Protein AF-A0A380ENH8-F1 (afdb_monomer)

Organism: Staphylococcus aureus (NCBI:txid1280)

Mean predicted aligned error: 5.1 Å

InterPro domains:
  IPR011032 GroES-like superfamily [SSF50129] (13-93)
  IPR041694 Oxidoreductase, N-terminal domain [PF16884] (1-63)
  IPR045010 Medium-chain dehydrogenase/reductase [PTHR43205] (1-106)

Secondary structure (DSSP, 8-state):
-GGGSSSS--SSPPPPTTSPPEEEEEEE-S--SSTT--TT-EEEEEEESSS-----GGGEEEPP--SS-GGGGGTTTSHHHHHHHHIIIIII---TT-----TT----

pLDDT: mean 91.31, std 8.47, range [43.53, 98.0]

Foldseek 3Di:
DVVLCDPDDDPDHHDDPPFFDWAKDKDADCDDPDPVHDGGWIWIFRGGPDPDDDDDPVRIDTDDDDPDDPCCCVDCVHPPVVCVVCCCCVVVVDDPPDDDDDPPPDDD

Structure (mmCIF, N/CA/C/O backbone):
data_AF-A0A380ENH8-F1
#
_entry.id   AF-A0A380ENH8-F1
#
loop_
_atom_site.group_PDB
_atom_site.id
_atom_site.type_symbol
_atom_site.label_atom_id
_atom_site.label_alt_id
_atom_site.label_comp_id
_atom_site.label_asym_id
_atom_site.label_entity_id
_atom_site.label_seq_id
_atom_site.pdbx_PDB_ins_code
_atom_site.Cartn_x
_atom_site.Cartn_y
_atom_site.Cartn_z
_atom_site.occupancy
_atom_site.B_iso_or_equiv
_atom_site.auth_seq_id
_atom_site.auth_comp_id
_atom_site.auth_asym_id
_atom_site.auth_atom_id
_atom_site.pdbx_PDB_model_num
ATOM 1 N N . MET A 1 1 ? -0.249 13.310 1.035 1.00 77.75 1 MET A N 1
ATOM 2 C CA . MET A 1 1 ? 0.516 14.158 0.084 1.00 77.75 1 MET A CA 1
ATOM 3 C C . MET A 1 1 ? 0.586 15.624 0.492 1.00 77.75 1 MET A C 1
ATOM 5 O O . MET A 1 1 ? 1.692 16.142 0.519 1.00 77.75 1 MET A O 1
ATOM 9 N N . ARG A 1 2 ? -0.533 16.280 0.854 1.00 81.62 2 ARG A N 1
ATOM 10 C CA . ARG A 1 2 ? -0.582 17.723 1.182 1.00 81.62 2 ARG A CA 1
ATOM 11 C C . ARG A 1 2 ? 0.505 18.200 2.158 1.00 81.62 2 ARG A C 1
ATOM 13 O O . ARG A 1 2 ? 1.122 19.222 1.900 1.00 81.62 2 ARG A O 1
ATOM 20 N N . GLY A 1 3 ? 0.789 17.440 3.219 1.00 80.25 3 GLY A N 1
ATOM 21 C CA . GLY A 1 3 ? 1.829 17.803 4.195 1.00 80.25 3 GLY A CA 1
ATOM 22 C C . GLY A 1 3 ? 3.245 17.920 3.615 1.00 80.25 3 GLY A C 1
ATOM 23 O O . GLY A 1 3 ? 4.051 18.661 4.149 1.00 80.25 3 GLY A O 1
ATOM 24 N N . ARG A 1 4 ? 3.535 17.253 2.489 1.00 85.19 4 ARG A N 1
ATOM 25 C CA . ARG A 1 4 ? 4.827 17.339 1.785 1.00 85.19 4 ARG A CA 1
ATOM 26 C C . ARG A 1 4 ? 4.844 18.411 0.688 1.00 85.19 4 ARG A C 1
ATOM 28 O O . ARG A 1 4 ? 5.848 18.557 0.002 1.00 85.19 4 ARG A O 1
ATOM 35 N N . MET A 1 5 ? 3.735 19.128 0.482 1.00 85.19 5 MET A N 1
ATOM 36 C CA . MET A 1 5 ? 3.621 20.212 -0.506 1.00 85.19 5 MET A CA 1
ATOM 37 C C . MET A 1 5 ? 3.955 21.588 0.091 1.00 85.19 5 MET A C 1
ATOM 39 O O . MET A 1 5 ? 3.915 22.588 -0.620 1.00 85.19 5 MET A O 1
ATOM 43 N N . THR A 1 6 ? 4.278 21.657 1.384 1.00 80.50 6 THR A N 1
ATOM 44 C CA . THR A 1 6 ? 4.719 22.876 2.072 1.00 80.50 6 THR A CA 1
ATOM 45 C C . THR A 1 6 ? 6.104 22.666 2.687 1.00 80.50 6 THR A C 1
ATOM 47 O O . THR A 1 6 ? 6.566 21.536 2.830 1.00 80.50 6 THR A O 1
ATOM 50 N N . LYS A 1 7 ? 6.779 23.762 3.056 1.00 72.06 7 LYS A N 1
ATOM 51 C CA . LYS A 1 7 ? 8.055 23.736 3.797 1.00 72.06 7 LYS A CA 1
ATOM 52 C C . LYS A 1 7 ? 7.860 23.653 5.321 1.00 72.06 7 LYS A C 1
ATOM 54 O O . LYS A 1 7 ? 8.763 24.020 6.062 1.00 72.06 7 LYS A O 1
ATOM 59 N N . ALA A 1 8 ? 6.667 23.276 5.780 1.00 72.31 8 ALA A N 1
ATOM 60 C CA . ALA A 1 8 ? 6.386 23.151 7.206 1.00 72.31 8 ALA A CA 1
ATOM 61 C C . ALA A 1 8 ? 7.132 21.945 7.796 1.00 72.31 8 ALA A C 1
ATOM 63 O O . ALA A 1 8 ? 7.431 20.993 7.070 1.00 72.31 8 ALA A O 1
ATOM 64 N N . ASP A 1 9 ? 7.394 21.976 9.102 1.00 70.75 9 ASP A N 1
ATOM 65 C CA . ASP A 1 9 ? 8.042 20.866 9.796 1.00 70.75 9 ASP A CA 1
ATOM 66 C C . ASP A 1 9 ? 7.247 19.569 9.599 1.00 70.75 9 ASP A C 1
ATOM 68 O O . ASP A 1 9 ? 6.055 19.474 9.905 1.00 70.75 9 ASP A O 1
ATOM 72 N N . SER A 1 10 ? 7.915 18.558 9.047 1.00 73.12 10 SER A N 1
ATOM 73 C CA . SER A 1 10 ? 7.350 17.239 8.797 1.00 73.12 10 SER A CA 1
ATOM 74 C C . SER A 1 10 ? 8.405 16.174 9.050 1.00 73.12 10 SER A C 1
ATOM 76 O O . SER A 1 10 ? 9.582 16.360 8.748 1.00 73.12 10 SER A O 1
ATOM 78 N N . TYR A 1 11 ? 7.971 15.021 9.556 1.00 78.25 11 TYR A N 1
ATOM 79 C CA . TYR A 1 11 ? 8.826 13.844 9.712 1.00 78.25 11 TYR A CA 1
ATOM 80 C C . TYR A 1 11 ? 9.245 13.232 8.360 1.00 78.25 11 TYR A C 1
ATOM 82 O O . TYR A 1 11 ? 10.127 12.380 8.320 1.00 78.25 11 TYR A O 1
ATOM 90 N N . VAL A 1 12 ? 8.631 13.658 7.246 1.00 77.62 12 VAL A N 1
ATOM 91 C CA . VAL A 1 12 ? 9.017 13.271 5.882 1.00 77.62 12 VAL A CA 1
ATOM 92 C C . VAL A 1 12 ? 9.436 14.507 5.104 1.00 77.62 12 VAL A C 1
ATOM 94 O O . VAL A 1 12 ? 8.740 15.520 5.120 1.00 77.62 12 VAL A O 1
ATOM 97 N N . GLN A 1 13 ? 10.527 14.405 4.344 1.00 83.44 13 GLN A N 1
ATOM 98 C CA . GLN A 1 13 ? 11.005 15.522 3.536 1.00 83.44 13 GLN A CA 1
ATOM 99 C C . GLN A 1 13 ? 9.952 16.012 2.518 1.00 83.44 13 GLN A C 1
ATOM 101 O O . GLN A 1 13 ? 9.282 15.181 1.876 1.00 83.44 13 GLN A O 1
ATOM 106 N N . PRO A 1 14 ? 9.815 17.341 2.333 1.00 86.88 14 PRO A N 1
ATOM 107 C CA . PRO A 1 14 ? 8.955 17.926 1.308 1.00 86.88 14 PRO A CA 1
ATOM 108 C C . PRO A 1 14 ? 9.292 17.433 -0.101 1.00 86.88 14 PRO A C 1
ATOM 110 O O . PRO A 1 14 ? 10.392 16.951 -0.369 1.00 86.88 14 PRO A O 1
ATOM 113 N N . PHE A 1 15 ? 8.340 17.562 -1.021 1.00 90.25 15 PHE A N 1
ATOM 114 C CA . PHE A 1 15 ? 8.616 17.319 -2.433 1.00 90.25 15 PHE A CA 1
ATOM 115 C C . PHE A 1 15 ? 9.499 18.429 -3.010 1.00 90.25 15 PHE A C 1
ATOM 117 O O . PHE A 1 15 ? 9.265 19.616 -2.781 1.00 90.25 15 PHE A O 1
ATOM 124 N N . GLU A 1 16 ? 10.496 18.033 -3.796 1.00 90.25 16 GLU A N 1
ATOM 125 C CA . GLU A 1 16 ? 11.344 18.964 -4.533 1.00 90.25 16 GLU A CA 1
ATOM 126 C C . GLU A 1 16 ? 10.632 19.482 -5.787 1.00 90.25 16 GLU A C 1
ATOM 128 O O . GLU A 1 16 ? 10.068 18.719 -6.576 1.00 90.25 16 GLU A O 1
ATOM 133 N N . ILE A 1 17 ? 10.701 20.796 -6.003 1.00 90.38 17 ILE A N 1
ATOM 134 C CA . ILE A 1 17 ? 10.157 21.428 -7.207 1.00 90.38 17 ILE A CA 1
ATOM 135 C C . ILE A 1 17 ? 10.914 20.909 -8.435 1.00 90.38 17 ILE A C 1
ATOM 137 O O . ILE A 1 17 ? 12.142 20.862 -8.455 1.00 90.38 17 ILE A O 1
ATOM 141 N N . GLY A 1 18 ? 10.171 20.519 -9.472 1.00 91.38 18 GLY A N 1
ATOM 142 C CA . GLY A 1 18 ? 10.735 19.990 -10.717 1.00 91.38 18 GLY A CA 1
ATOM 143 C C . GLY A 1 18 ? 11.180 18.525 -10.644 1.00 91.38 18 GLY A C 1
ATOM 144 O O . GLY A 1 18 ? 11.627 17.980 -11.653 1.00 91.38 18 GLY A O 1
ATOM 145 N N . LYS A 1 19 ? 11.039 17.858 -9.490 1.00 92.50 19 LYS A N 1
ATOM 146 C CA . LYS A 1 19 ? 11.229 16.408 -9.366 1.00 92.50 19 LYS A CA 1
ATOM 147 C C . LYS A 1 19 ? 9.881 15.680 -9.416 1.00 92.50 19 LYS A C 1
ATOM 149 O O . LYS A 1 19 ? 8.858 16.254 -9.040 1.00 92.50 19 LYS A O 1
ATOM 154 N N . 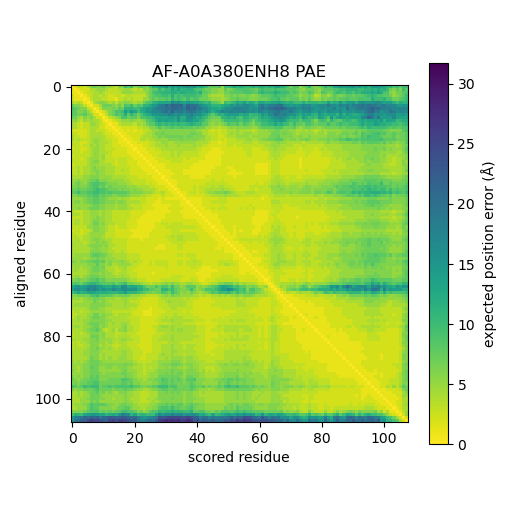PRO A 1 20 ? 9.852 14.412 -9.862 1.00 93.25 20 PRO A N 1
ATOM 155 C CA . PRO A 1 20 ? 8.633 13.620 -9.793 1.00 93.25 20 PRO A CA 1
ATOM 156 C C . PRO A 1 20 ? 8.185 13.415 -8.344 1.00 93.25 20 PRO A C 1
ATOM 158 O O . PRO A 1 20 ? 9.003 13.210 -7.446 1.00 93.25 20 PRO A O 1
ATOM 161 N N . ILE A 1 21 ? 6.8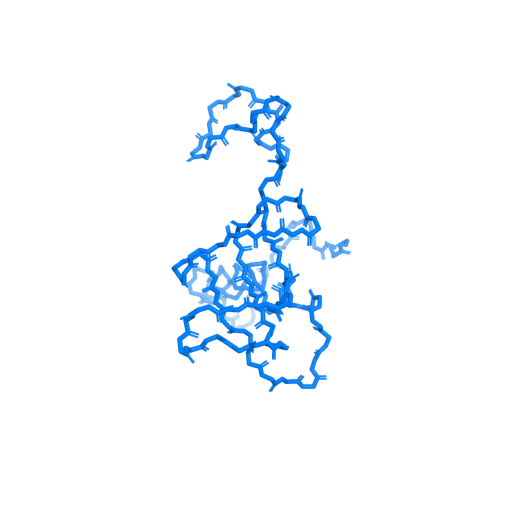71 13.404 -8.144 1.00 93.50 21 ILE A N 1
ATOM 162 C CA . ILE A 1 21 ? 6.248 13.059 -6.865 1.00 93.50 21 ILE A CA 1
ATOM 163 C C . ILE A 1 21 ? 6.507 11.579 -6.572 1.00 93.50 21 ILE A C 1
ATOM 165 O O . ILE A 1 21 ? 6.400 10.743 -7.464 1.00 93.50 21 ILE A O 1
ATOM 169 N N . VAL A 1 22 ? 6.838 11.254 -5.323 1.00 93.00 22 VAL A N 1
ATOM 170 C CA . VAL A 1 22 ? 7.009 9.869 -4.857 1.00 93.00 22 VAL A CA 1
ATOM 171 C C . VAL A 1 22 ? 5.784 9.448 -4.050 1.00 93.00 22 VAL A C 1
ATOM 173 O O . VAL A 1 22 ? 5.389 10.151 -3.112 1.00 93.00 22 VAL A O 1
ATOM 176 N N . SER A 1 23 ? 5.200 8.298 -4.386 1.00 92.50 23 SER A N 1
ATOM 177 C CA . SER A 1 23 ? 4.079 7.697 -3.653 1.00 92.50 23 SER A CA 1
ATOM 178 C C . SER A 1 23 ? 4.094 6.177 -3.731 1.00 92.50 23 SER A C 1
ATOM 180 O O . SER A 1 23 ? 4.900 5.599 -4.450 1.00 92.50 23 SER A O 1
ATOM 182 N N . HIS A 1 24 ? 3.147 5.538 -3.043 1.00 93.69 24 HIS A N 1
ATOM 183 C CA . HIS A 1 24 ? 2.828 4.138 -3.299 1.00 93.69 24 HIS A CA 1
ATOM 184 C C . HIS A 1 24 ? 2.346 3.974 -4.743 1.00 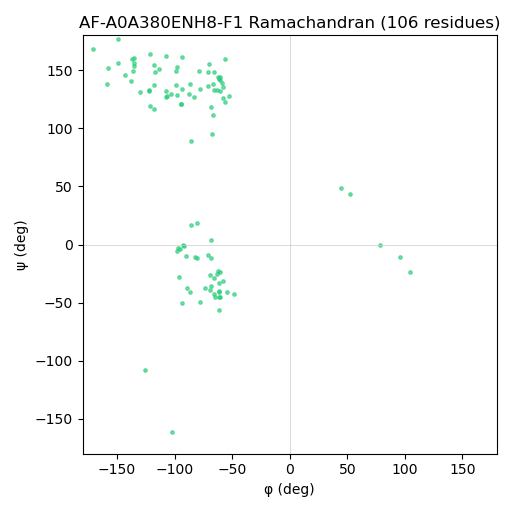93.69 24 HIS A C 1
ATOM 186 O O . HIS A 1 24 ? 1.519 4.763 -5.209 1.00 93.69 24 HIS A O 1
ATOM 192 N N . VAL A 1 25 ? 2.899 2.983 -5.436 1.00 95.50 25 VAL A N 1
ATOM 193 C CA . VAL A 1 25 ? 2.627 2.653 -6.836 1.00 95.50 25 VAL A CA 1
ATOM 194 C C . VAL A 1 25 ? 2.521 1.137 -6.963 1.00 95.50 25 VAL A C 1
ATOM 196 O O . VAL A 1 25 ? 3.308 0.417 -6.352 1.00 95.50 25 VAL A O 1
ATOM 199 N N . VAL A 1 26 ? 1.577 0.673 -7.784 1.00 95.44 26 VAL A N 1
ATOM 200 C CA . VAL A 1 26 ? 1.558 -0.691 -8.328 1.00 95.44 26 VAL A CA 1
ATOM 201 C C . VAL A 1 26 ? 2.143 -0.632 -9.735 1.00 95.44 26 VAL A C 1
ATOM 203 O O . VAL A 1 26 ? 1.721 0.191 -10.548 1.00 95.44 26 VAL A O 1
ATOM 206 N N . ALA A 1 27 ? 3.120 -1.483 -10.026 1.00 95.81 27 ALA A N 1
ATOM 207 C CA . ALA A 1 27 ? 3.806 -1.521 -11.310 1.00 95.81 27 ALA A CA 1
ATOM 208 C C . ALA A 1 27 ? 3.977 -2.956 -11.812 1.00 95.81 27 ALA A C 1
ATOM 210 O O . ALA A 1 27 ? 3.929 -3.917 -11.046 1.00 95.81 27 ALA A O 1
ATOM 211 N N . LYS A 1 28 ? 4.208 -3.090 -13.118 1.00 96.00 28 LYS A N 1
ATOM 212 C CA . LYS A 1 28 ? 4.533 -4.360 -13.768 1.00 96.00 28 LYS A CA 1
ATOM 213 C C . LYS A 1 28 ? 6.003 -4.369 -14.166 1.00 96.00 28 LYS A C 1
ATOM 215 O O . LYS A 1 28 ? 6.476 -3.424 -14.796 1.00 96.00 28 LYS A O 1
ATOM 220 N N . VAL A 1 29 ? 6.710 -5.447 -13.850 1.00 96.81 29 VAL A N 1
ATOM 221 C CA . VAL A 1 29 ? 8.097 -5.659 -14.271 1.00 96.81 29 VAL A CA 1
ATOM 222 C C . VAL A 1 29 ? 8.122 -5.866 -15.785 1.00 96.81 29 VAL A C 1
ATOM 224 O O . VAL A 1 29 ? 7.523 -6.810 -16.307 1.00 96.81 29 VAL A O 1
ATOM 227 N N . ILE A 1 30 ? 8.804 -4.975 -16.504 1.00 97.00 30 ILE A N 1
ATOM 228 C CA . ILE A 1 30 ? 8.967 -5.059 -17.965 1.00 97.00 30 ILE A CA 1
ATOM 229 C C . ILE A 1 30 ? 10.287 -5.722 -18.374 1.00 97.00 30 ILE A C 1
ATOM 231 O O . ILE A 1 30 ? 10.336 -6.353 -19.431 1.00 97.00 30 ILE A O 1
ATOM 235 N N . ASP A 1 31 ? 11.309 -5.602 -17.526 1.00 96.69 31 ASP A N 1
ATOM 236 C CA . ASP A 1 31 ? 12.639 -6.196 -17.655 1.00 96.69 31 ASP A CA 1
ATOM 237 C C . ASP A 1 31 ? 13.298 -6.285 -16.264 1.00 96.69 31 ASP A C 1
ATOM 239 O O . ASP A 1 31 ? 12.958 -5.495 -15.379 1.00 96.69 31 ASP A O 1
ATOM 243 N N . SER A 1 32 ? 14.188 -7.257 -16.050 1.00 96.31 32 SER A N 1
ATOM 244 C CA . SER A 1 32 ? 14.849 -7.483 -14.757 1.00 96.31 32 SER A CA 1
ATOM 245 C C . SER A 1 32 ? 16.145 -8.277 -14.906 1.00 96.31 32 SER A C 1
ATOM 247 O O . SER A 1 32 ? 16.195 -9.281 -15.614 1.00 96.31 32 SER A O 1
ATOM 249 N N . THR A 1 33 ? 17.175 -7.862 -14.165 1.00 94.69 33 THR A N 1
ATOM 250 C CA . THR A 1 33 ? 18.43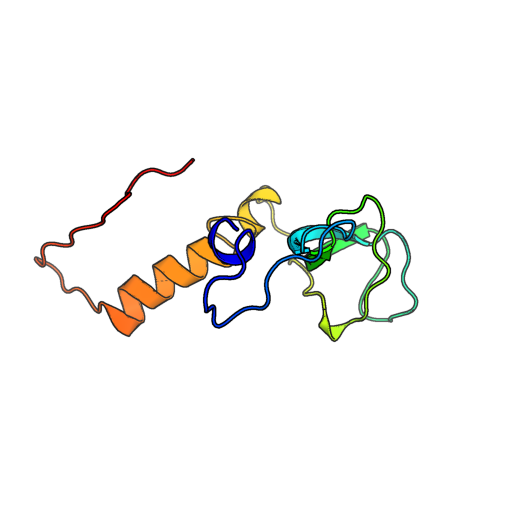8 -8.598 -13.985 1.00 94.69 33 THR A CA 1
ATOM 251 C C . THR A 1 33 ? 18.472 -9.419 -12.689 1.00 94.69 33 THR A C 1
ATOM 253 O O . THR A 1 33 ? 19.445 -10.126 -12.433 1.00 94.69 33 THR A O 1
ATOM 256 N N . LEU A 1 34 ? 17.426 -9.332 -11.861 1.00 94.00 34 LEU A N 1
ATOM 257 C CA . LEU A 1 34 ? 17.316 -10.012 -10.571 1.00 94.00 34 LEU A CA 1
ATOM 258 C C . LEU A 1 34 ? 16.594 -11.352 -10.740 1.00 94.00 34 LEU A C 1
ATOM 260 O O . LEU A 1 34 ? 15.533 -11.402 -11.357 1.00 94.00 34 LEU A O 1
ATOM 264 N N . ALA A 1 35 ? 17.119 -12.425 -10.141 1.00 91.88 35 ALA A N 1
ATOM 265 C CA . ALA A 1 35 ? 16.552 -13.772 -10.284 1.00 91.88 35 ALA A CA 1
ATOM 266 C C . ALA A 1 35 ? 15.108 -13.890 -9.751 1.00 91.88 35 ALA A C 1
ATOM 268 O O . ALA A 1 35 ? 14.288 -14.613 -10.324 1.00 91.88 35 ALA A O 1
ATOM 269 N N . ASP A 1 36 ? 14.786 -13.139 -8.695 1.00 93.00 36 ASP A N 1
ATOM 270 C CA . ASP A 1 36 ? 13.490 -13.205 -8.012 1.00 93.00 36 ASP A CA 1
ATOM 271 C C . ASP A 1 36 ? 12.389 -12.386 -8.697 1.00 93.00 36 ASP A C 1
ATOM 273 O O . ASP A 1 36 ? 11.212 -12.541 -8.362 1.00 93.00 36 ASP A O 1
ATOM 277 N N . TYR A 1 37 ? 12.739 -11.550 -9.680 1.00 95.06 37 TYR A N 1
ATOM 278 C CA . TYR A 1 37 ? 11.812 -10.683 -10.405 1.00 95.06 37 TYR A CA 1
ATOM 279 C C . TYR A 1 37 ? 11.859 -10.995 -11.894 1.00 95.06 37 TYR A C 1
ATOM 281 O O . TYR A 1 37 ? 12.886 -10.850 -12.550 1.00 95.06 37 TYR A O 1
ATOM 289 N N . LYS A 1 38 ? 10.724 -11.401 -12.446 1.00 94.75 38 LYS A N 1
ATOM 290 C CA . LYS A 1 38 ? 10.564 -11.799 -13.839 1.00 94.75 38 LYS A CA 1
ATOM 291 C C . LYS A 1 38 ? 9.666 -10.808 -14.556 1.00 94.75 38 LYS A C 1
ATOM 293 O O . LYS A 1 38 ? 8.757 -10.217 -13.975 1.00 94.75 38 LYS A O 1
ATO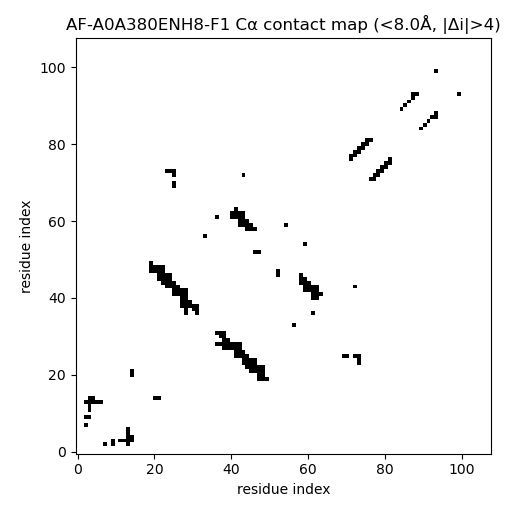M 298 N N . LYS A 1 39 ? 9.892 -10.663 -15.861 1.00 96.00 39 LYS A N 1
ATOM 299 C CA . LYS A 1 39 ? 8.993 -9.904 -16.729 1.00 96.00 39 LYS A CA 1
ATOM 300 C C . LYS A 1 39 ? 7.563 -10.415 -16.565 1.00 96.00 39 LYS A C 1
ATOM 302 O O . LYS A 1 39 ? 7.304 -11.604 -16.719 1.00 96.00 39 LYS A O 1
ATOM 307 N N . GLY A 1 40 ? 6.642 -9.501 -16.300 1.00 94.75 40 GLY A N 1
ATOM 308 C CA . GLY A 1 40 ? 5.242 -9.817 -16.051 1.00 94.75 40 GLY A CA 1
ATOM 309 C C . GLY A 1 40 ? 4.831 -9.733 -14.588 1.00 94.75 40 GLY A C 1
ATOM 310 O O . GLY A 1 40 ? 3.651 -9.490 -14.344 1.00 94.75 40 GLY A O 1
ATOM 311 N N . ASP A 1 41 ? 5.776 -9.863 -13.654 1.00 95.25 41 ASP A N 1
ATOM 312 C CA . ASP A 1 41 ? 5.488 -9.780 -12.226 1.00 95.25 41 ASP A CA 1
ATOM 313 C C . ASP A 1 41 ? 4.897 -8.420 -11.861 1.00 95.25 41 ASP A C 1
ATOM 315 O O . ASP A 1 41 ? 5.283 -7.383 -12.407 1.00 95.25 41 ASP A O 1
ATOM 319 N N . VAL A 1 42 ? 3.968 -8.431 -10.911 1.00 95.50 42 VAL A N 1
ATOM 320 C CA . VAL A 1 42 ? 3.397 -7.215 -10.338 1.00 95.50 42 VAL A CA 1
ATOM 321 C C . VAL A 1 42 ? 4.101 -6.921 -9.024 1.00 95.50 42 VAL A C 1
ATOM 323 O O . VAL A 1 42 ? 4.366 -7.821 -8.226 1.00 95.50 42 VAL A O 1
ATOM 326 N N . VAL A 1 43 ? 4.427 -5.654 -8.811 1.00 95.62 43 VAL A N 1
ATOM 327 C CA . VAL A 1 43 ? 5.153 -5.183 -7.635 1.00 95.62 43 VAL A CA 1
ATOM 328 C C . VAL A 1 43 ? 4.510 -3.919 -7.086 1.00 95.62 43 VAL A C 1
ATOM 330 O O . VAL A 1 43 ? 3.897 -3.147 -7.825 1.00 95.62 43 VAL A O 1
ATOM 333 N N . VAL A 1 44 ? 4.682 -3.698 -5.788 1.00 95.62 44 VAL A N 1
ATOM 334 C CA . VAL A 1 44 ? 4.339 -2.448 -5.108 1.00 95.62 44 VAL A CA 1
ATOM 335 C C . VAL A 1 44 ? 5.581 -1.799 -4.528 1.00 95.62 44 VAL A C 1
ATOM 337 O O . VAL A 1 44 ? 6.504 -2.491 -4.111 1.00 95.62 44 VAL A O 1
ATOM 340 N N . GLY A 1 45 ? 5.605 -0.471 -4.475 1.00 94.94 45 GLY A N 1
ATOM 341 C CA . GLY A 1 45 ? 6.700 0.268 -3.853 1.00 94.94 45 GLY A CA 1
ATOM 342 C C . GLY A 1 45 ? 6.411 1.758 -3.720 1.00 94.94 45 GLY A C 1
ATOM 343 O O . GLY A 1 45 ? 5.458 2.276 -4.305 1.00 94.94 45 GLY A O 1
ATOM 344 N N . MET A 1 46 ? 7.251 2.454 -2.954 1.00 93.75 46 MET A N 1
ATOM 345 C CA . MET A 1 46 ? 7.258 3.917 -2.870 1.00 93.75 46 MET A CA 1
ATOM 346 C C . MET A 1 46 ? 8.131 4.480 -3.993 1.00 93.75 46 MET A C 1
ATOM 348 O O . MET A 1 46 ? 9.335 4.658 -3.826 1.00 93.75 46 MET A O 1
ATOM 352 N N . LEU A 1 47 ? 7.524 4.729 -5.154 1.00 95.81 47 LEU A N 1
ATOM 353 C CA . LEU A 1 47 ? 8.233 5.031 -6.396 1.00 95.81 47 LEU A CA 1
ATOM 354 C C . LEU A 1 47 ? 7.902 6.429 -6.946 1.00 95.81 47 LEU A C 1
ATOM 356 O O . LEU A 1 47 ? 6.819 6.967 -6.687 1.00 95.81 47 LEU A O 1
ATOM 360 N N . PRO A 1 48 ? 8.815 7.031 -7.731 1.00 95.62 48 PRO A N 1
ATOM 361 C CA . PRO A 1 48 ? 8.533 8.244 -8.485 1.00 95.62 48 PRO A CA 1
ATOM 362 C C . PRO A 1 48 ? 7.411 8.040 -9.512 1.00 95.62 48 PRO A C 1
ATOM 364 O O . PRO A 1 48 ? 7.350 7.022 -10.205 1.00 95.62 48 PRO A O 1
ATOM 367 N N . TRP A 1 49 ? 6.565 9.054 -9.675 1.00 95.00 49 TRP A N 1
ATOM 368 C CA . TRP A 1 49 ? 5.535 9.116 -10.710 1.00 95.00 49 TRP A CA 1
ATOM 369 C C . TRP A 1 49 ? 6.179 9.240 -12.086 1.00 95.00 49 TRP A C 1
ATOM 371 O O . TRP A 1 49 ? 6.555 10.326 -12.531 1.00 95.00 49 TRP A O 1
ATOM 381 N N . ARG A 1 50 ? 6.352 8.093 -12.738 1.00 95.50 50 ARG A N 1
ATOM 382 C CA . ARG A 1 50 ? 6.947 7.932 -14.063 1.00 95.50 50 ARG A CA 1
ATOM 383 C C . ARG A 1 50 ? 6.309 6.736 -14.750 1.00 95.50 50 ARG A C 1
ATOM 385 O O . ARG A 1 50 ? 5.844 5.813 -14.091 1.00 95.50 50 ARG A O 1
ATOM 392 N N . ILE A 1 51 ? 6.356 6.737 -16.078 1.00 96.06 51 ILE A N 1
ATOM 393 C CA . ILE A 1 51 ? 5.925 5.592 -16.892 1.00 96.06 51 ILE A CA 1
ATOM 394 C C . ILE A 1 51 ? 6.893 4.414 -16.702 1.00 96.06 51 ILE A C 1
ATOM 396 O O . ILE A 1 51 ? 6.475 3.262 -16.675 1.00 96.06 51 ILE A O 1
ATOM 400 N N . ILE A 1 52 ? 8.188 4.710 -16.542 1.00 96.25 52 ILE A N 1
ATOM 401 C CA . ILE A 1 52 ? 9.248 3.722 -16.330 1.00 96.25 52 ILE A CA 1
ATOM 402 C C . ILE A 1 52 ? 10.087 4.154 -15.129 1.00 96.25 52 ILE A C 1
ATOM 404 O O . ILE A 1 52 ? 10.532 5.302 -15.044 1.00 96.25 52 ILE A O 1
ATOM 408 N N . ASN A 1 53 ? 10.315 3.213 -14.215 1.00 96.94 53 ASN A N 1
ATOM 409 C CA . ASN A 1 53 ? 11.224 3.362 -13.087 1.00 96.94 53 ASN A CA 1
ATOM 410 C C . ASN A 1 53 ? 12.290 2.263 -13.150 1.00 96.94 53 ASN A C 1
ATOM 412 O O . ASN A 1 53 ? 11.962 1.094 -13.335 1.00 96.94 53 ASN A O 1
ATOM 416 N N . HIS A 1 54 ? 13.553 2.647 -12.969 1.00 95.75 54 HIS A N 1
ATOM 417 C CA . HIS A 1 54 ? 14.642 1.716 -12.676 1.00 95.75 54 HIS A CA 1
ATOM 418 C C . HIS A 1 54 ? 14.798 1.671 -11.162 1.00 95.75 54 HIS A C 1
ATOM 420 O O . HIS A 1 54 ? 14.999 2.716 -10.541 1.00 95.75 54 HIS A O 1
ATOM 426 N N . VAL A 1 55 ? 14.646 0.487 -10.581 1.00 95.62 55 VAL A N 1
ATOM 427 C CA . VAL A 1 55 ? 14.542 0.297 -9.131 1.00 95.62 55 VAL A CA 1
ATOM 428 C C . VAL A 1 55 ? 15.408 -0.868 -8.686 1.00 95.62 55 VAL A C 1
ATOM 430 O O . VAL A 1 55 ? 15.721 -1.754 -9.480 1.00 95.62 55 VAL A O 1
ATOM 433 N N . GLN A 1 56 ? 15.784 -0.850 -7.414 1.00 95.12 56 GLN A N 1
ATOM 434 C CA . GLN A 1 56 ? 16.483 -1.951 -6.759 1.00 95.12 56 GLN A CA 1
ATOM 435 C C . GLN A 1 56 ? 15.491 -2.885 -6.054 1.00 95.12 56 GLN A C 1
ATOM 437 O O . GLN A 1 56 ? 14.346 -2.512 -5.794 1.00 95.12 56 GLN A O 1
ATOM 442 N N . ALA A 1 57 ? 15.937 -4.106 -5.748 1.00 92.81 57 ALA A N 1
ATOM 443 C CA . ALA A 1 57 ? 15.109 -5.154 -5.146 1.00 92.81 57 ALA A CA 1
ATOM 444 C C . ALA A 1 57 ? 14.472 -4.748 -3.805 1.00 92.81 57 ALA A C 1
ATOM 446 O O . ALA A 1 57 ? 13.391 -5.221 -3.480 1.00 92.81 57 ALA A O 1
ATOM 447 N N . ASP A 1 58 ? 15.147 -3.894 -3.036 1.00 94.69 58 ASP A N 1
ATOM 448 C CA . ASP A 1 58 ? 14.752 -3.415 -1.706 1.00 94.69 58 ASP A CA 1
ATOM 449 C C . ASP A 1 58 ? 13.711 -2.283 -1.744 1.00 94.69 58 ASP A C 1
ATOM 451 O O . ASP A 1 58 ? 13.121 -1.939 -0.722 1.00 94.69 58 ASP A O 1
ATOM 455 N N . GLN A 1 59 ? 13.460 -1.706 -2.921 1.00 94.56 59 GLN A N 1
ATOM 456 C CA . GLN A 1 59 ? 12.487 -0.627 -3.116 1.00 94.56 59 GLN A CA 1
ATOM 457 C C . GLN A 1 59 ? 11.084 -1.139 -3.446 1.00 94.56 59 GLN A C 1
ATOM 459 O O . GLN A 1 59 ? 10.134 -0.351 -3.508 1.00 94.56 59 GLN A O 1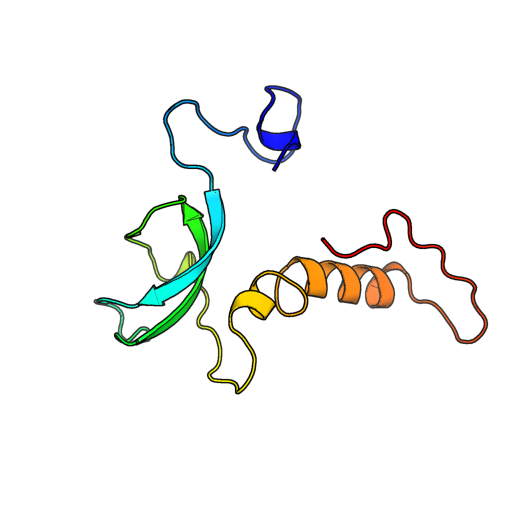
ATOM 464 N N . ILE A 1 60 ? 10.962 -2.438 -3.713 1.00 95.44 60 ILE A N 1
ATOM 465 C CA . ILE A 1 60 ? 9.749 -3.060 -4.222 1.00 95.44 60 ILE A CA 1
ATOM 466 C C . ILE A 1 60 ? 9.454 -4.367 -3.495 1.00 95.44 60 ILE A C 1
ATOM 468 O O . ILE A 1 60 ? 10.350 -5.101 -3.096 1.00 95.44 60 ILE A O 1
ATOM 472 N N . THR A 1 61 ? 8.170 -4.682 -3.395 1.00 94.50 61 THR A N 1
ATOM 473 C CA . THR A 1 61 ? 7.683 -5.963 -2.892 1.00 94.50 61 THR A CA 1
ATOM 474 C C . THR A 1 61 ? 6.828 -6.607 -3.965 1.00 94.50 61 THR A C 1
ATOM 476 O O . THR A 1 61 ? 5.955 -5.962 -4.552 1.00 94.50 61 THR A O 1
ATOM 479 N N . LYS A 1 62 ? 7.069 -7.891 -4.234 1.00 94.25 62 LYS A N 1
ATOM 480 C CA . LYS A 1 62 ? 6.257 -8.660 -5.176 1.00 94.25 62 LYS A CA 1
ATOM 481 C C . LYS A 1 62 ? 4.834 -8.831 -4.645 1.00 94.25 62 LYS A C 1
ATOM 483 O O . LYS A 1 62 ? 4.625 -9.211 -3.496 1.00 94.25 62 LYS A O 1
ATOM 488 N N . VAL A 1 63 ? 3.866 -8.570 -5.514 1.00 93.19 63 VAL A N 1
ATOM 489 C CA . VAL A 1 63 ? 2.453 -8.814 -5.253 1.00 93.19 63 VAL A CA 1
ATOM 490 C C . VAL A 1 63 ? 2.146 -10.285 -5.554 1.00 93.19 63 VAL A C 1
ATOM 492 O O . VAL A 1 63 ? 2.471 -10.751 -6.651 1.00 93.19 63 VAL A O 1
ATOM 495 N N . PRO A 1 64 ? 1.539 -11.037 -4.617 1.00 87.44 64 PRO A N 1
ATOM 496 C CA . PRO A 1 64 ? 1.102 -12.401 -4.884 1.00 87.44 64 PRO A CA 1
ATOM 497 C C . PRO A 1 64 ? 0.077 -12.426 -6.018 1.00 87.44 64 PRO A C 1
ATOM 499 O O . PRO A 1 64 ? -0.794 -11.560 -6.099 1.00 87.44 64 PRO A O 1
ATOM 502 N N . THR A 1 65 ? 0.150 -13.438 -6.879 1.00 79.25 65 THR A N 1
ATOM 503 C CA . THR A 1 65 ? -0.879 -13.653 -7.898 1.00 79.25 65 THR A CA 1
ATOM 504 C C . THR A 1 65 ? -2.180 -14.036 -7.204 1.00 79.25 65 THR A C 1
ATOM 506 O O . THR A 1 65 ? -2.269 -15.093 -6.583 1.00 79.25 65 THR A O 1
ATOM 509 N N . THR A 1 66 ? -3.166 -13.149 -7.270 1.00 81.62 66 THR A N 1
ATOM 510 C CA . THR A 1 66 ? -4.487 -13.321 -6.664 1.00 81.62 66 THR A CA 1
ATOM 511 C C . THR A 1 66 ? -5.556 -12.860 -7.650 1.00 81.62 66 THR A C 1
ATOM 513 O O . THR A 1 66 ? -5.269 -12.074 -8.553 1.00 81.62 66 THR A O 1
ATOM 516 N N . ASP A 1 67 ? -6.792 -13.320 -7.464 1.00 88.38 67 ASP A N 1
ATOM 517 C CA . ASP A 1 67 ? -7.934 -12.954 -8.316 1.00 88.38 67 ASP A CA 1
ATOM 518 C C . ASP A 1 67 ? -8.542 -11.584 -7.956 1.00 88.38 67 ASP A C 1
ATOM 520 O O . ASP A 1 67 ? -9.691 -11.291 -8.292 1.00 88.38 67 ASP A O 1
ATOM 524 N N . VAL A 1 68 ? -7.798 -10.734 -7.240 1.00 92.00 68 VAL A N 1
ATOM 525 C CA . VAL A 1 68 ? -8.280 -9.421 -6.794 1.00 92.00 68 VAL A CA 1
ATOM 526 C C . VAL A 1 68 ? -7.788 -8.301 -7.720 1.00 92.00 68 VAL A C 1
ATOM 528 O O . VAL A 1 68 ? -6.689 -8.392 -8.276 1.00 92.00 68 VAL A O 1
ATOM 531 N N . PRO A 1 69 ? -8.558 -7.209 -7.877 1.00 93.19 69 PRO A N 1
ATOM 532 C CA . PRO A 1 69 ? -8.102 -6.038 -8.618 1.00 93.19 69 PRO A CA 1
ATOM 533 C C . PRO A 1 69 ? -6.809 -5.448 -8.035 1.00 93.19 69 PRO A C 1
ATOM 535 O O . PRO A 1 69 ? -6.661 -5.298 -6.821 1.00 93.19 69 PRO A O 1
ATOM 538 N N . LEU A 1 70 ? -5.857 -5.102 -8.907 1.00 92.38 70 LEU A N 1
ATOM 539 C CA . LEU A 1 70 ? -4.526 -4.642 -8.496 1.00 92.38 70 LEU A CA 1
ATOM 540 C C . LEU A 1 70 ? -4.544 -3.304 -7.745 1.00 92.38 70 LEU A C 1
ATOM 542 O O . LEU A 1 70 ? -3.689 -3.060 -6.897 1.00 92.38 70 LEU A O 1
ATOM 546 N N . ASP A 1 71 ? -5.515 -2.442 -8.031 1.00 91.81 71 ASP A N 1
ATOM 547 C CA . ASP A 1 71 ? -5.721 -1.167 -7.345 1.00 91.8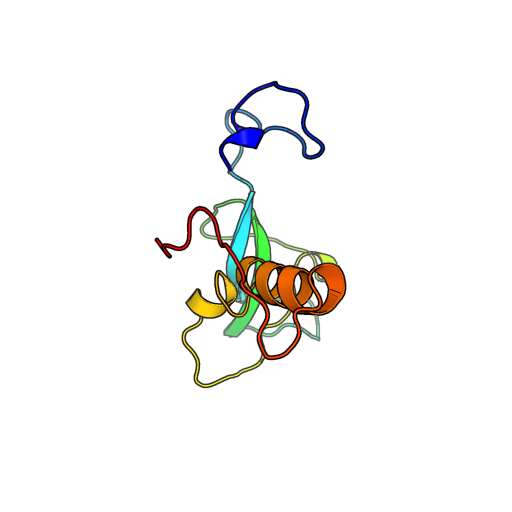1 71 ASP A CA 1
ATOM 548 C C . ASP A 1 71 ? -6.026 -1.344 -5.849 1.00 91.81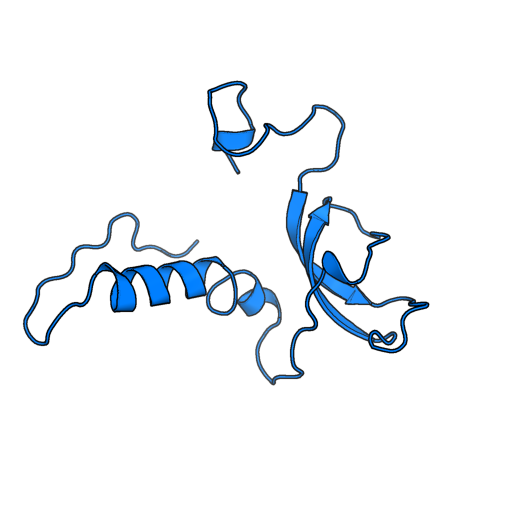 71 ASP A C 1
ATOM 550 O O . ASP A 1 71 ? -5.705 -0.458 -5.053 1.00 91.81 71 ASP A O 1
ATOM 554 N N . LEU A 1 72 ? -6.520 -2.516 -5.425 1.00 93.56 72 LEU A N 1
ATOM 555 C CA . LEU A 1 72 ? -6.732 -2.807 -4.006 1.00 93.56 72 LEU A CA 1
ATOM 556 C C . LEU A 1 72 ? -5.429 -2.822 -3.198 1.00 93.56 72 LEU A C 1
ATOM 558 O O . LEU A 1 72 ? -5.448 -2.504 -2.008 1.00 93.56 72 LEU A O 1
ATOM 562 N N . TYR A 1 73 ? -4.286 -3.102 -3.832 1.00 93.19 73 TYR A N 1
ATOM 563 C CA . TYR A 1 73 ? -2.967 -3.007 -3.194 1.00 93.19 73 TYR A CA 1
ATOM 564 C C . TYR A 1 73 ? -2.524 -1.561 -2.918 1.00 93.19 73 TYR A C 1
ATOM 566 O O . TYR A 1 73 ? -1.544 -1.343 -2.206 1.00 93.19 73 TYR A O 1
ATOM 574 N N . LEU A 1 74 ? -3.249 -0.561 -3.431 1.00 92.88 74 LEU A N 1
ATOM 575 C CA . LEU A 1 74 ? -3.092 0.849 -3.059 1.00 92.88 74 LEU A CA 1
ATOM 576 C C . LEU A 1 74 ? -4.119 1.305 -2.010 1.00 92.88 74 LEU A C 1
ATOM 578 O O . LEU A 1 74 ? -4.007 2.426 -1.512 1.00 92.88 74 LEU A O 1
ATOM 582 N N . SER A 1 75 ? -5.085 0.454 -1.649 1.00 92.88 75 SER A N 1
ATOM 583 C CA . SER A 1 75 ? -6.161 0.756 -0.701 1.00 92.88 75 SER A CA 1
ATOM 584 C C . SER A 1 75 ? -6.222 -0.273 0.440 1.00 92.88 75 SER A C 1
ATOM 586 O O . SER A 1 75 ? -5.351 -0.275 1.312 1.00 92.88 75 SER A O 1
ATOM 588 N N . VAL A 1 76 ? -7.234 -1.142 0.459 1.00 93.25 76 VAL A N 1
ATOM 589 C CA . VAL A 1 76 ? -7.545 -2.073 1.555 1.00 93.25 76 VAL A CA 1
ATOM 590 C C . VAL A 1 76 ? -6.517 -3.197 1.718 1.00 93.25 76 VAL A C 1
ATOM 592 O O . VAL A 1 76 ? -6.335 -3.697 2.821 1.00 93.25 76 VAL A O 1
ATOM 595 N N . LEU A 1 77 ? -5.804 -3.574 0.654 1.00 92.19 77 LEU A N 1
ATOM 596 C CA . LEU A 1 77 ? -4.692 -4.533 0.724 1.00 92.19 77 LEU A CA 1
ATOM 597 C C . LEU A 1 77 ? -3.327 -3.836 0.843 1.00 92.19 77 LEU A C 1
ATOM 599 O O . LEU A 1 77 ? -2.301 -4.502 0.960 1.00 92.19 77 LEU A O 1
ATOM 603 N N . GLY A 1 78 ? -3.310 -2.503 0.791 1.00 90.94 78 GLY A N 1
ATOM 604 C CA . GLY A 1 78 ? -2.114 -1.677 0.895 1.00 90.94 78 GLY A CA 1
ATOM 605 C C . GLY A 1 78 ? -1.937 -1.025 2.265 1.00 90.94 78 GLY A C 1
ATOM 606 O O . GLY A 1 78 ? -2.556 -1.396 3.263 1.00 90.94 78 GLY A O 1
ATOM 607 N N . MET A 1 79 ? -1.102 0.016 2.290 1.00 91.69 79 MET A N 1
ATOM 608 C CA . MET A 1 79 ? -0.816 0.806 3.491 1.00 91.69 79 MET A CA 1
ATOM 609 C C . MET A 1 79 ? -2.077 1.367 4.186 1.00 91.69 79 MET A C 1
ATOM 611 O O . MET A 1 79 ? -2.130 1.285 5.415 1.00 91.69 79 MET A O 1
ATOM 615 N N . PRO A 1 80 ? -3.115 1.876 3.483 1.00 93.44 80 PRO A N 1
ATOM 616 C CA . PRO A 1 80 ? -4.341 2.331 4.144 1.00 93.44 80 PRO A CA 1
ATOM 617 C C . PRO A 1 80 ? -5.071 1.217 4.905 1.00 93.44 80 PRO A C 1
ATOM 619 O O . PRO A 1 80 ? -5.451 1.410 6.058 1.00 93.44 80 PRO A O 1
ATOM 622 N N . GLY A 1 81 ? -5.224 0.040 4.293 1.00 93.69 81 GLY A N 1
ATOM 623 C CA . GLY A 1 81 ? -5.852 -1.111 4.938 1.00 93.69 81 GLY A CA 1
ATOM 624 C C . GLY A 1 81 ? -5.054 -1.643 6.123 1.00 93.69 81 GLY A C 1
ATOM 625 O O . GLY A 1 81 ? -5.627 -1.880 7.183 1.00 93.69 81 GLY A O 1
ATOM 626 N N . GLN A 1 82 ? -3.726 -1.738 5.993 1.00 93.81 82 GLN A N 1
ATOM 627 C CA . GLN A 1 82 ? -2.864 -2.105 7.121 1.00 93.81 82 GLN A CA 1
ATOM 628 C C . GLN A 1 82 ? -2.951 -1.090 8.266 1.00 93.81 82 GLN A C 1
ATOM 630 O O . GLN A 1 82 ? -3.039 -1.482 9.427 1.00 93.81 82 GLN A O 1
ATOM 635 N N . THR A 1 83 ? -3.005 0.207 7.951 1.00 94.62 83 THR A N 1
ATOM 636 C CA . THR A 1 83 ? -3.186 1.266 8.955 1.00 94.62 83 THR A CA 1
ATOM 637 C C . THR A 1 83 ? -4.502 1.095 9.710 1.00 94.62 83 THR A C 1
ATOM 639 O O . THR A 1 83 ? -4.516 1.176 10.936 1.00 94.62 83 THR A O 1
ATOM 642 N N . ALA A 1 84 ? -5.599 0.822 8.999 1.00 95.62 84 ALA A N 1
ATOM 643 C CA . ALA A 1 84 ? -6.899 0.584 9.618 1.00 95.62 84 ALA A CA 1
ATOM 644 C C . ALA A 1 84 ? -6.896 -0.682 10.488 1.00 95.62 84 ALA A C 1
ATOM 646 O O . ALA A 1 84 ? -7.372 -0.643 11.620 1.00 95.62 84 ALA A O 1
ATOM 647 N N . TYR A 1 85 ? -6.325 -1.781 9.986 1.00 96.69 85 TYR A N 1
ATOM 648 C CA . TYR A 1 85 ? -6.266 -3.061 10.688 1.00 96.69 85 TYR A CA 1
ATOM 649 C C . TYR A 1 85 ? -5.479 -2.954 11.998 1.00 96.69 85 TYR A C 1
ATOM 651 O O . TYR A 1 85 ? -6.025 -3.217 13.067 1.00 96.69 85 TYR A O 1
ATOM 659 N N . HIS A 1 86 ? -4.224 -2.501 11.933 1.00 97.31 86 HIS A N 1
ATOM 660 C CA . HIS A 1 86 ? -3.367 -2.381 13.114 1.00 97.31 86 HIS A CA 1
ATOM 661 C C . HIS A 1 86 ? -3.843 -1.269 14.057 1.00 97.31 86 HIS A C 1
ATOM 663 O O . HIS A 1 86 ? -3.853 -1.439 15.275 1.00 97.31 86 HIS A O 1
ATOM 669 N N . GLY A 1 87 ? -4.298 -0.140 13.508 1.00 97.06 87 GLY A N 1
ATOM 670 C CA . GLY A 1 87 ? -4.835 0.961 14.304 1.00 97.06 87 GLY A CA 1
ATOM 671 C C . GLY A 1 87 ? -6.068 0.554 15.108 1.00 97.06 87 GLY A C 1
ATOM 672 O O . GLY A 1 87 ? -6.185 0.911 16.278 1.00 97.06 87 GLY A O 1
ATOM 673 N N . LEU A 1 88 ? -6.971 -0.229 14.514 1.00 96.94 88 LEU A N 1
ATOM 674 C CA . LEU A 1 88 ? -8.170 -0.684 15.205 1.00 96.94 88 LEU A CA 1
ATOM 675 C C . LEU A 1 88 ? -7.878 -1.845 16.158 1.00 96.94 88 LEU A C 1
ATOM 677 O O . LEU A 1 88 ? -8.296 -1.792 17.310 1.00 96.94 88 LEU A O 1
ATOM 681 N N . LEU A 1 89 ? -7.186 -2.888 15.694 1.00 97.00 89 LEU A N 1
ATOM 682 C CA . LEU A 1 89 ? -7.080 -4.144 16.437 1.00 97.00 89 LEU A CA 1
ATOM 683 C C . LEU A 1 89 ? -5.929 -4.163 17.440 1.00 97.00 89 LEU A C 1
ATOM 685 O O . LEU A 1 89 ? -6.133 -4.635 18.553 1.00 97.00 89 LEU A O 1
ATOM 689 N N . ASP A 1 90 ? -4.761 -3.624 17.089 1.00 96.94 90 ASP A N 1
ATOM 690 C CA . ASP A 1 90 ? -3.588 -3.678 17.970 1.00 96.94 90 ASP A CA 1
ATOM 691 C C . ASP A 1 90 ? -3.530 -2.472 18.912 1.00 96.94 90 ASP A C 1
ATOM 693 O O . ASP A 1 90 ? -3.154 -2.608 20.077 1.00 96.94 90 ASP A O 1
ATOM 697 N N . ILE A 1 91 ? -3.915 -1.287 18.422 1.00 97.00 91 ILE A N 1
ATOM 698 C CA . ILE A 1 91 ? -3.887 -0.042 19.205 1.00 97.00 91 ILE A CA 1
ATOM 699 C C . ILE A 1 91 ? -5.243 0.216 19.872 1.00 97.00 91 ILE A C 1
ATOM 701 O O . ILE A 1 91 ? -5.291 0.471 21.073 1.00 97.00 91 ILE A O 1
ATOM 705 N N . GLY A 1 92 ? -6.341 0.161 19.111 1.00 97.12 92 GLY A N 1
ATOM 706 C CA . GLY A 1 92 ? -7.686 0.455 19.617 1.00 97.12 92 GLY A CA 1
ATOM 707 C C . GLY A 1 92 ? -8.271 -0.632 20.523 1.00 97.12 92 GLY A C 1
ATOM 708 O O . GLY A 1 92 ? -8.946 -0.303 21.494 1.00 97.12 92 GLY A O 1
ATOM 709 N N . GLN A 1 93 ? -8.009 -1.906 20.213 1.00 97.88 93 GLN A N 1
ATOM 710 C CA . GLN A 1 93 ? -8.448 -3.093 20.965 1.00 97.88 93 GLN A CA 1
ATOM 711 C C . GLN A 1 93 ? -9.926 -3.053 21.427 1.00 97.88 93 GLN A C 1
ATOM 713 O O . GLN A 1 93 ? -10.208 -3.315 22.604 1.00 97.88 93 GLN A O 1
ATOM 718 N N . PRO A 1 94 ? -10.891 -2.722 20.543 1.00 97.38 94 PRO A N 1
ATOM 719 C CA . PRO A 1 94 ? -12.292 -2.620 20.931 1.00 97.38 94 PRO A CA 1
ATOM 720 C C . PRO A 1 94 ? -12.852 -3.983 21.345 1.00 97.38 94 PRO A C 1
ATOM 722 O O . PRO A 1 94 ? -12.484 -5.028 20.802 1.00 97.38 94 PRO A O 1
ATOM 725 N N . LYS A 1 95 ? -13.793 -3.972 22.283 1.00 98.00 95 LYS A N 1
ATOM 726 C CA . LYS A 1 95 ? -14.510 -5.155 22.760 1.00 98.00 95 LYS A CA 1
ATOM 727 C C . LYS A 1 95 ? -15.945 -5.157 22.252 1.00 98.00 95 LYS A C 1
ATOM 729 O O . LYS A 1 95 ? -16.501 -4.141 21.839 1.00 98.00 95 LYS A O 1
ATOM 734 N N . ALA A 1 96 ? -16.569 -6.330 22.298 1.00 97.12 96 ALA A N 1
ATOM 735 C CA . ALA A 1 96 ? -17.984 -6.454 21.980 1.00 97.12 96 ALA A CA 1
ATOM 736 C C . ALA A 1 96 ? -18.817 -5.551 22.908 1.00 97.12 96 ALA A C 1
ATOM 738 O O . ALA A 1 96 ? -18.711 -5.650 24.129 1.00 97.12 96 ALA A O 1
ATOM 739 N N . GLY A 1 97 ? -19.645 -4.690 22.314 1.00 97.38 97 GLY A N 1
ATOM 740 C CA . GLY A 1 97 ? -20.458 -3.704 23.032 1.00 97.38 97 GLY A CA 1
ATOM 741 C C . GLY A 1 97 ? -19.842 -2.303 23.117 1.00 97.38 97 GLY A C 1
ATOM 742 O O . GLY A 1 97 ? -20.558 -1.369 23.475 1.00 97.38 97 GLY A O 1
ATOM 743 N N . ASP A 1 98 ? -18.572 -2.125 22.743 1.00 97.94 98 ASP A N 1
ATOM 744 C CA . ASP A 1 98 ? -17.946 -0.803 22.718 1.00 97.94 98 ASP A CA 1
ATOM 745 C C . ASP A 1 98 ? -18.492 0.062 21.572 1.00 97.94 98 ASP A C 1
ATOM 747 O O . ASP A 1 98 ? -18.834 -0.420 20.489 1.00 97.94 98 ASP A O 1
ATOM 751 N N . THR A 1 99 ? -18.537 1.376 21.797 1.00 97.62 99 THR A N 1
ATOM 752 C CA . THR A 1 99 ? -18.858 2.359 20.753 1.00 97.62 99 THR A CA 1
ATOM 753 C C . THR A 1 99 ? -17.573 2.894 20.134 1.00 97.62 99 THR A C 1
ATOM 755 O O . THR A 1 99 ? -16.752 3.495 20.825 1.00 97.62 99 THR A O 1
ATOM 758 N N . VAL A 1 100 ? -17.418 2.722 18.820 1.00 97.19 100 VAL A N 1
ATOM 759 C CA . VAL A 1 100 ? -16.264 3.215 18.054 1.00 97.19 100 VAL A CA 1
ATOM 760 C C . VAL A 1 100 ? -16.684 4.416 17.212 1.00 97.19 100 VAL A C 1
ATOM 762 O O . VAL A 1 100 ? -17.649 4.346 16.454 1.00 97.19 100 VAL A O 1
ATOM 765 N N . VAL A 1 101 ? -15.940 5.517 17.323 1.00 96.44 101 VAL A N 1
ATOM 766 C CA . VAL A 1 101 ? -16.140 6.722 16.507 1.00 96.44 101 VAL A CA 1
ATOM 767 C C . VAL A 1 101 ? -15.010 6.828 15.489 1.00 96.44 101 VAL A C 1
ATOM 769 O O . VAL A 1 101 ? -13.838 6.813 15.857 1.00 96.44 101 VAL A O 1
ATOM 772 N N . VAL A 1 102 ? -15.366 6.972 14.211 1.00 95.31 102 VAL A N 1
ATOM 773 C CA . VAL A 1 102 ? -14.416 7.141 13.104 1.00 95.31 102 VAL A CA 1
ATOM 774 C C . VAL A 1 102 ? -14.655 8.498 12.452 1.00 95.31 102 VAL A C 1
ATOM 776 O O . VAL A 1 102 ? -15.725 8.756 11.900 1.00 95.31 102 VAL A O 1
ATOM 779 N N . SER A 1 103 ? -13.663 9.383 12.514 1.00 94.69 103 SER A N 1
ATOM 780 C CA . SER A 1 103 ? -13.676 10.632 11.750 1.00 94.69 103 SER A CA 1
ATOM 781 C C . SER A 1 103 ? -13.286 10.363 10.291 1.00 94.69 103 SER A C 1
ATOM 783 O O . SER A 1 103 ? -12.536 9.435 10.007 1.00 94.69 103 SER A O 1
ATOM 785 N N . ALA A 1 104 ? -13.814 11.161 9.353 1.00 92.06 104 ALA A N 1
ATOM 786 C CA . ALA A 1 104 ? -13.582 10.987 7.911 1.00 92.06 104 ALA A CA 1
ATOM 787 C C . ALA A 1 104 ? -13.884 9.559 7.387 1.00 92.06 104 ALA A C 1
ATOM 789 O O . ALA A 1 104 ? -13.130 9.013 6.589 1.00 92.06 104 ALA A O 1
ATOM 790 N N . ALA A 1 105 ? -15.004 8.962 7.813 1.00 89.44 105 ALA A N 1
ATOM 791 C CA . ALA A 1 105 ? -15.375 7.566 7.530 1.00 89.44 105 ALA A CA 1
ATOM 792 C C . ALA A 1 105 ? -15.726 7.240 6.056 1.00 89.44 105 ALA A C 1
ATOM 794 O O . ALA A 1 105 ? -16.131 6.121 5.748 1.00 89.44 105 ALA A O 1
ATOM 795 N N . SER A 1 106 ? -15.605 8.201 5.140 1.00 81.88 106 SER A N 1
ATOM 796 C CA . SER A 1 106 ? -15.827 8.005 3.706 1.00 81.88 106 SER A CA 1
ATOM 797 C C . SER A 1 106 ? -14.557 7.521 3.003 1.00 81.88 106 SER A C 1
ATOM 799 O O . SER A 1 106 ? -13.485 8.087 3.213 1.00 81.88 106 SER A O 1
ATOM 801 N N . VAL A 1 107 ? -14.695 6.559 2.093 1.00 56.09 107 VAL A N 1
ATOM 802 C CA . VAL A 1 107 ? -13.678 6.218 1.083 1.00 56.09 107 VAL A CA 1
ATOM 803 C C . VAL A 1 107 ? -13.888 7.111 -0.149 1.00 56.09 107 VAL A C 1
ATOM 805 O O . VAL A 1 107 ? -15.018 7.217 -0.624 1.00 56.09 107 VAL A O 1
ATOM 808 N N . LEU A 1 108 ? -12.831 7.773 -0.631 1.00 43.53 108 LEU A N 1
ATOM 809 C CA . LEU A 1 108 ? -12.777 8.460 -1.933 1.00 43.53 108 LEU A CA 1
ATOM 810 C C . LEU A 1 108 ? -11.878 7.669 -2.880 1.00 43.53 108 LEU A C 1
ATOM 812 O O . LEU A 1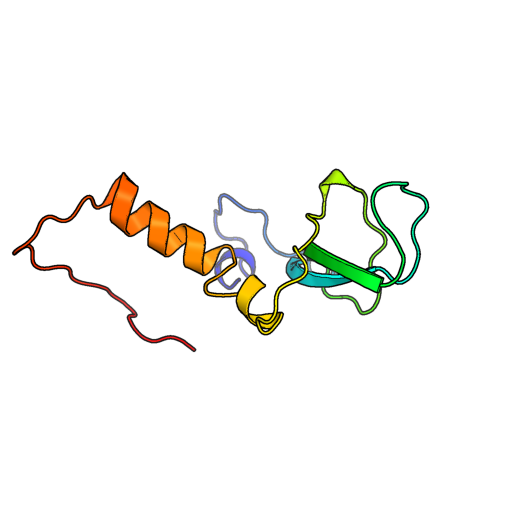 108 ? -10.813 7.217 -2.399 1.00 43.53 108 LEU A O 1
#

Solvent-accessible surface area (backbone atoms only — not comparable to full-atom values): 7139 Å² total; per-residue (Å²): 113,74,75,30,75,42,93,59,96,57,101,56,80,51,69,59,86,96,53,66,59,69,40,84,43,79,48,67,36,79,70,64,94,49,93,94,47,52,65,71,42,42,30,35,29,74,38,61,69,59,98,75,80,91,79,59,77,90,56,45,43,78,54,78,94,65,99,61,69,71,69,38,53,72,32,68,72,15,69,59,26,50,50,52,50,47,50,42,58,72,71,58,55,77,56,95,88,62,88,84,87,71,80,81,78,71,89,130

Sequence (108 aa):
MRGRMTKADSYVQPFEIGKPIVSHVVAKVIDSTLADYKKGDVVVGMLPWRIINHVQADQITKVPTTDVPLDLYLSVLGMPGQTAYHGLLDIGQPKAGDTVVVSAASVL

Radius of gyration: 17.49 Å; Cα contacts (8 Å, |Δi|>4): 111; chains: 1; bounding box: 39×38×41 Å

Nearest PDB structures (foldseek):
  7e4d-assembly1_A  TM=9.064E-01  e=4.633E-05  Parvibaculum lavamentivorans DS-1
  4b7c-assembly2_D  TM=8.481E-01  e=4.926E-05  Pseudomonas aeruginosa PAO1
  4b7c-assembly6_L  TM=8.014E-01  e=5.238E-05  Pseudomonas aeruginosa PAO1
  4b7c-assembly2_C  TM=8.155E-01  e=6.295E-05  Pseudomonas aeruginosa PAO1
  4b7c-assembly4_G  TM=7.920E-01  e=7.567E-05  Pseudomonas aeruginosa PAO1